Protein AF-A0A962ZJI6-F1 (afdb_monomer_lite)

Sequence (93 aa):
PAFEEEQEWRLVSPLITRCLEHPVSFREGHSMLVPYYAFDLGQAEAGMQLEHVYLGPTNNIDLSMHSLRLYLQSCGVTPARGISYCQIPFRQR

Radius of gyration: 18.15 Å; chains: 1; bounding box: 41×34×41 Å

Structure (mmCIF, N/CA/C/O backbone):
data_AF-A0A962ZJI6-F1
#
_entry.id   AF-A0A962ZJI6-F1
#
loop_
_atom_site.group_PDB
_atom_site.id
_atom_site.type_symbol
_atom_site.label_atom_id
_atom_site.label_alt_id
_atom_site.label_comp_id
_atom_site.label_asym_id
_atom_site.label_entity_id
_atom_site.label_seq_id
_atom_site.pdbx_PDB_ins_code
_atom_site.Cartn_x
_atom_site.Cartn_y
_atom_site.Cartn_z
_atom_site.occupancy
_atom_site.B_iso_or_equiv
_atom_site.auth_seq_id
_atom_site.auth_comp_id
_atom_site.auth_asym_id
_atom_site.auth_atom_id
_atom_site.pdbx_PDB_model_num
ATOM 1 N N . PRO A 1 1 ? 23.403 -5.505 9.118 1.00 55.47 1 PRO A N 1
ATOM 2 C CA . PRO A 1 1 ? 22.459 -5.125 8.035 1.00 55.47 1 PRO A CA 1
ATOM 3 C C . PRO A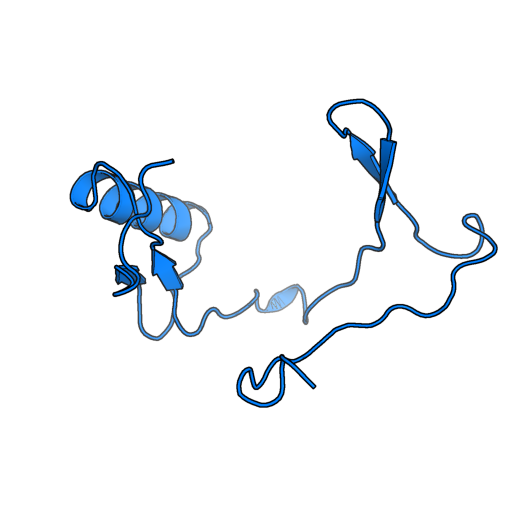 1 1 ? 21.425 -4.134 8.587 1.00 55.47 1 PRO A C 1
ATOM 5 O O . PRO A 1 1 ? 20.829 -4.424 9.611 1.00 55.47 1 PRO A O 1
ATOM 8 N N . ALA A 1 2 ? 21.231 -2.967 7.965 1.00 56.66 2 ALA A N 1
ATOM 9 C CA . ALA A 1 2 ? 20.378 -1.885 8.494 1.00 56.66 2 ALA A CA 1
ATOM 10 C C . ALA A 1 2 ? 18.859 -2.198 8.545 1.00 56.66 2 ALA A C 1
ATOM 12 O O . ALA A 1 2 ? 18.067 -1.303 8.791 1.00 56.66 2 ALA A O 1
ATOM 13 N N . PHE A 1 3 ? 18.467 -3.452 8.301 1.00 54.16 3 PHE A N 1
ATOM 14 C CA . PHE A 1 3 ? 17.089 -3.912 8.097 1.00 54.16 3 PHE A CA 1
ATOM 15 C C . PHE A 1 3 ? 16.722 -5.110 8.991 1.00 54.16 3 PHE A C 1
ATOM 17 O O . PHE A 1 3 ? 15.719 -5.765 8.756 1.00 54.16 3 PHE A O 1
ATOM 24 N N . GLU A 1 4 ? 17.552 -5.456 9.978 1.00 57.53 4 GLU A N 1
ATOM 25 C CA . GLU A 1 4 ? 17.317 -6.627 10.841 1.00 57.53 4 GLU A CA 1
ATOM 26 C C . GLU A 1 4 ? 16.125 -6.430 11.801 1.00 57.53 4 GLU A C 1
ATOM 28 O O . GLU A 1 4 ? 15.491 -7.405 12.193 1.00 57.53 4 GLU A O 1
ATOM 33 N N . GLU A 1 5 ? 15.769 -5.178 12.119 1.00 58.34 5 GLU A N 1
ATOM 34 C CA . GLU A 1 5 ? 14.578 -4.840 12.920 1.00 58.34 5 GLU A CA 1
ATOM 35 C C . GLU A 1 5 ? 13.268 -4.827 12.109 1.00 58.34 5 GLU A C 1
ATOM 37 O O . GLU A 1 5 ? 12.188 -4.981 12.679 1.00 58.34 5 GLU A O 1
ATOM 42 N N . GLU A 1 6 ? 13.333 -4.681 10.784 1.00 64.44 6 GLU A N 1
ATOM 43 C CA . GLU A 1 6 ? 12.155 -4.596 9.920 1.00 64.44 6 GLU A CA 1
ATOM 44 C C . GLU A 1 6 ? 11.802 -6.011 9.427 1.00 64.44 6 GLU A C 1
ATOM 46 O O . GLU A 1 6 ? 12.379 -6.517 8.466 1.00 64.44 6 GLU A O 1
ATOM 51 N N . GLN A 1 7 ? 10.881 -6.699 10.116 1.00 67.31 7 GLN A N 1
ATOM 52 C CA . GLN A 1 7 ? 10.373 -8.024 9.715 1.00 67.31 7 GLN A CA 1
ATOM 53 C C . GLN A 1 7 ? 9.510 -7.935 8.439 1.00 67.31 7 GLN A C 1
ATOM 55 O O . GLN A 1 7 ? 8.292 -8.125 8.467 1.00 67.31 7 GLN A O 1
ATOM 60 N N . GLU A 1 8 ? 10.133 -7.615 7.308 1.00 79.88 8 GLU A N 1
ATOM 61 C CA . GLU A 1 8 ? 9.464 -7.401 6.028 1.00 79.88 8 GLU A CA 1
ATOM 62 C C . GLU A 1 8 ? 9.496 -8.644 5.136 1.00 79.88 8 GLU A C 1
ATOM 64 O O . GLU A 1 8 ? 10.530 -9.285 4.939 1.00 79.88 8 GLU A O 1
ATOM 69 N N . TRP A 1 9 ? 8.361 -8.931 4.500 1.00 73.38 9 TRP A N 1
ATOM 70 C CA . TRP A 1 9 ? 8.288 -9.880 3.394 1.00 73.38 9 TRP A CA 1
ATOM 71 C C . TRP A 1 9 ? 8.564 -9.148 2.082 1.00 73.38 9 TRP A C 1
ATOM 73 O O . TRP A 1 9 ? 7.938 -8.131 1.787 1.00 73.38 9 TRP A O 1
ATOM 83 N N . ARG A 1 10 ? 9.480 -9.675 1.264 1.00 82.88 10 ARG A N 1
ATOM 84 C CA . ARG A 1 10 ? 9.792 -9.127 -0.063 1.00 82.88 10 ARG A CA 1
ATOM 85 C C . ARG A 1 10 ? 9.358 -10.097 -1.146 1.00 82.88 10 ARG A C 1
ATOM 87 O O . ARG A 1 10 ? 9.727 -11.267 -1.124 1.00 82.88 10 ARG A O 1
ATOM 94 N N . LEU A 1 11 ? 8.621 -9.584 -2.123 1.00 78.00 11 LEU A N 1
ATOM 95 C CA . LEU A 1 11 ? 8.337 -10.299 -3.359 1.00 78.00 11 LEU A CA 1
ATOM 96 C C . LEU A 1 11 ? 9.453 -9.999 -4.356 1.00 78.00 11 LEU A C 1
ATOM 98 O O . LEU A 1 11 ? 9.718 -8.840 -4.671 1.00 78.00 11 LEU A O 1
ATOM 102 N N . VAL A 1 12 ? 10.114 -11.047 -4.840 1.00 83.00 12 VAL A N 1
ATOM 103 C CA . VAL A 1 12 ? 11.198 -10.938 -5.818 1.00 83.00 12 VAL A CA 1
ATOM 104 C C . VAL A 1 12 ? 10.761 -11.652 -7.087 1.00 83.00 12 VAL A C 1
ATOM 106 O O . VAL A 1 12 ? 10.485 -12.850 -7.067 1.00 83.00 12 VAL A O 1
ATOM 109 N N . SER A 1 13 ? 10.685 -10.916 -8.195 1.00 77.06 13 SER A N 1
ATOM 110 C CA . SER A 1 13 ? 10.424 -11.511 -9.503 1.00 77.06 13 SER A CA 1
ATOM 111 C C . SER A 1 13 ? 11.679 -12.209 -10.038 1.00 77.06 13 SER A C 1
ATOM 113 O O . SER A 1 13 ? 12.789 -11.713 -9.818 1.00 77.06 13 SER A O 1
ATOM 115 N N . PRO A 1 14 ? 11.538 -13.304 -10.804 1.00 81.25 14 PRO A N 1
ATOM 116 C CA . PRO A 1 14 ? 12.651 -13.839 -11.577 1.00 81.25 14 PRO A CA 1
ATOM 117 C C . PRO A 1 14 ? 13.163 -12.804 -12.589 1.00 81.25 14 PRO A C 1
ATOM 119 O O . PRO A 1 14 ? 12.466 -11.849 -12.942 1.00 81.25 14 PRO A O 1
ATOM 122 N N . LEU A 1 15 ? 14.391 -12.997 -13.073 1.00 82.38 15 LEU A N 1
ATOM 123 C CA . LEU A 1 15 ? 14.960 -12.145 -14.112 1.00 82.38 15 LEU A CA 1
ATOM 124 C C . LEU A 1 15 ? 14.181 -12.332 -15.422 1.00 82.38 15 LEU A C 1
ATOM 126 O O . LEU A 1 15 ? 14.259 -13.386 -16.051 1.00 82.38 15 LEU A O 1
ATOM 130 N N . ILE A 1 16 ? 13.468 -11.292 -15.851 1.00 82.19 16 ILE A N 1
ATOM 131 C CA . ILE A 1 16 ? 12.747 -11.284 -17.125 1.00 82.19 16 ILE A CA 1
ATOM 132 C C . ILE A 1 16 ? 13.681 -10.735 -18.204 1.00 82.19 16 ILE A C 1
ATOM 134 O O . ILE A 1 16 ? 13.934 -9.535 -18.269 1.00 82.19 16 ILE A O 1
ATOM 138 N N . THR A 1 17 ? 14.209 -11.619 -19.051 1.00 81.06 17 THR A N 1
ATOM 139 C CA . THR A 1 17 ? 15.118 -11.245 -20.152 1.00 81.06 17 THR A CA 1
ATOM 140 C C . THR A 1 17 ? 14.402 -11.059 -21.488 1.00 81.06 17 THR A C 1
ATOM 142 O O . THR A 1 17 ? 14.920 -10.373 -22.368 1.00 81.06 17 THR A O 1
ATOM 145 N N . ARG A 1 18 ? 13.206 -11.641 -21.653 1.00 80.62 18 ARG A N 1
ATOM 146 C CA . ARG A 1 18 ? 12.406 -11.564 -22.883 1.00 80.62 18 ARG A CA 1
ATOM 147 C C . ARG A 1 18 ? 10.973 -11.147 -22.565 1.00 80.62 18 ARG A C 1
ATOM 149 O O . ARG A 1 18 ? 10.148 -11.967 -22.178 1.00 80.62 18 ARG A O 1
ATOM 156 N N . CYS A 1 19 ? 10.663 -9.868 -22.768 1.00 72.50 19 CYS A N 1
ATOM 157 C CA . CYS A 1 19 ? 9.339 -9.311 -22.463 1.00 72.50 19 CYS A CA 1
ATOM 158 C C . CYS A 1 19 ? 8.202 -9.864 -23.337 1.00 72.50 19 CYS A C 1
ATOM 160 O O . CYS A 1 19 ? 7.049 -9.696 -22.977 1.00 72.50 19 CYS A O 1
ATOM 162 N N . LEU A 1 20 ? 8.497 -10.509 -24.472 1.00 73.69 20 LEU A N 1
ATOM 163 C CA . LEU A 1 20 ? 7.477 -11.144 -25.320 1.00 73.69 20 LEU A CA 1
ATOM 164 C C . LEU A 1 20 ? 6.979 -12.481 -24.752 1.00 73.69 20 LEU A C 1
ATOM 166 O O . LEU A 1 20 ? 5.875 -12.908 -25.068 1.00 73.69 20 LEU A O 1
ATOM 170 N N . GLU A 1 21 ? 7.794 -13.147 -23.932 1.00 75.44 21 GLU A N 1
ATOM 171 C CA . GLU A 1 21 ? 7.502 -14.477 -23.377 1.00 75.44 21 GLU A CA 1
ATOM 172 C C . GLU A 1 21 ? 6.890 -14.398 -21.969 1.00 75.44 21 GLU A C 1
ATOM 174 O O . GLU A 1 21 ? 6.455 -15.404 -21.413 1.00 75.44 21 GLU A O 1
ATOM 179 N N . HIS A 1 22 ? 6.830 -13.195 -21.393 1.00 73.12 22 HIS A N 1
ATOM 180 C CA . HIS A 1 22 ? 6.300 -12.936 -20.060 1.00 73.12 22 HIS A CA 1
ATOM 181 C C . HIS A 1 22 ? 5.278 -11.794 -20.102 1.00 73.12 22 HIS A C 1
ATOM 183 O O . HIS A 1 22 ? 5.475 -10.851 -20.864 1.00 73.12 22 HIS A O 1
ATOM 189 N N . PRO A 1 23 ? 4.220 -11.816 -19.270 1.00 78.69 23 PRO A N 1
ATOM 190 C CA . PRO A 1 23 ? 3.208 -10.758 -19.217 1.00 78.69 23 PRO A CA 1
ATOM 191 C C . PRO A 1 23 ? 3.747 -9.479 -18.544 1.00 78.69 23 PRO A C 1
ATOM 193 O O . PRO A 1 23 ? 3.296 -9.068 -17.474 1.00 78.69 23 PRO A O 1
ATOM 196 N N . VAL A 1 24 ? 4.741 -8.839 -19.164 1.00 87.38 24 VAL A N 1
ATOM 197 C CA . VAL A 1 24 ? 5.248 -7.525 -18.759 1.00 87.38 24 VAL A CA 1
ATOM 198 C C . VAL A 1 24 ? 4.360 -6.458 -19.382 1.00 87.38 24 VAL A C 1
ATOM 200 O O . VAL A 1 24 ? 4.275 -6.330 -20.601 1.00 87.38 24 VAL A O 1
ATOM 203 N N . SER A 1 25 ? 3.703 -5.686 -18.528 1.00 89.62 25 SER A N 1
ATOM 204 C CA . SER A 1 25 ? 2.893 -4.532 -18.913 1.00 89.62 25 SER A CA 1
ATOM 205 C C . SER A 1 25 ? 3.661 -3.232 -18.675 1.00 89.62 25 SER A C 1
ATOM 207 O O . SER A 1 25 ? 4.692 -3.223 -18.003 1.00 89.62 25 SER A O 1
ATOM 209 N N . PHE A 1 26 ? 3.167 -2.119 -19.218 1.00 91.06 26 PHE A N 1
ATOM 210 C CA . PHE A 1 26 ? 3.790 -0.801 -19.077 1.00 91.06 26 PHE A CA 1
ATOM 211 C C . PHE A 1 26 ? 2.765 0.209 -18.575 1.00 91.06 26 PHE A C 1
ATOM 213 O O . PHE A 1 26 ? 1.650 0.266 -19.088 1.00 91.06 26 PHE A O 1
ATOM 220 N N . ARG A 1 27 ? 3.141 1.002 -17.569 1.00 92.75 27 ARG A N 1
ATOM 221 C CA . ARG A 1 27 ? 2.340 2.136 -17.087 1.00 92.75 27 ARG A CA 1
ATOM 222 C C . ARG A 1 27 ? 3.039 3.450 -17.395 1.00 92.75 27 ARG A C 1
ATOM 224 O O . ARG A 1 27 ? 4.266 3.494 -17.487 1.00 92.75 27 ARG A O 1
ATOM 231 N N . GLU A 1 28 ? 2.263 4.516 -17.525 1.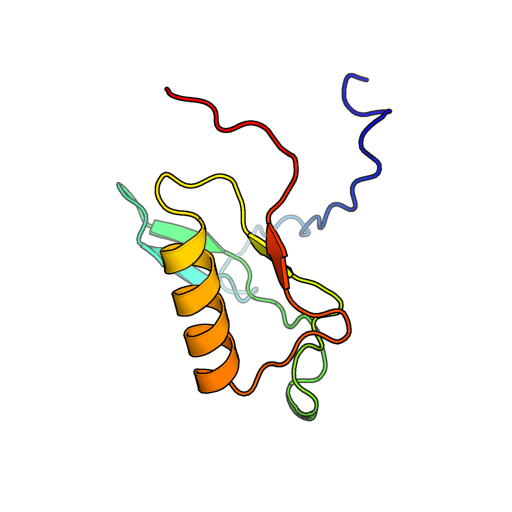00 96.69 28 GLU A N 1
ATOM 232 C CA . GLU A 1 28 ? 2.804 5.865 -17.653 1.00 96.69 28 GLU A CA 1
ATOM 233 C C . GLU A 1 28 ? 3.568 6.246 -16.377 1.00 96.69 28 GLU A C 1
ATOM 235 O O . GLU A 1 28 ? 3.083 6.076 -15.256 1.00 96.69 28 GLU A O 1
ATOM 240 N N . GLY A 1 29 ? 4.796 6.719 -16.552 1.00 93.12 29 GLY A N 1
ATOM 241 C CA . GLY A 1 29 ? 5.571 7.384 -15.516 1.00 93.12 29 GLY A CA 1
ATOM 242 C C . GLY A 1 29 ? 5.769 8.849 -15.880 1.00 93.12 29 GLY A C 1
ATOM 243 O O . GLY A 1 29 ? 5.553 9.250 -17.017 1.00 93.12 29 GLY A O 1
ATOM 244 N N . HIS A 1 30 ? 6.253 9.644 -14.928 1.00 90.81 30 HIS A N 1
ATOM 245 C CA . HIS A 1 30 ? 6.424 11.091 -15.101 1.00 90.81 30 HIS A CA 1
ATOM 246 C C . HIS A 1 30 ? 7.289 11.492 -16.318 1.00 90.81 30 HIS A C 1
ATOM 248 O O . HIS A 1 30 ? 7.118 12.577 -16.862 1.00 90.81 30 HIS A O 1
ATOM 254 N N . SER A 1 31 ? 8.218 10.630 -16.746 1.00 93.69 31 SER A N 1
ATOM 255 C CA . SER A 1 31 ? 9.126 10.917 -17.869 1.00 93.69 31 SER A CA 1
ATOM 256 C C . SER A 1 31 ? 9.258 9.779 -18.887 1.00 93.69 31 SER A C 1
ATOM 258 O O . SER A 1 31 ? 9.798 9.993 -19.967 1.00 93.69 31 SER A O 1
ATOM 260 N N . MET A 1 32 ? 8.840 8.556 -18.547 1.00 94.19 32 MET A N 1
ATOM 261 C CA . MET A 1 32 ? 9.007 7.368 -19.390 1.00 94.19 32 MET A CA 1
ATOM 262 C C . MET A 1 32 ? 7.998 6.282 -19.013 1.00 94.19 32 MET A C 1
ATOM 264 O O . MET A 1 32 ? 7.441 6.303 -17.914 1.00 94.19 32 MET A O 1
ATOM 268 N N . LEU A 1 33 ? 7.805 5.307 -19.902 1.00 93.69 33 LEU A N 1
ATOM 269 C CA . LEU A 1 33 ? 7.033 4.103 -19.600 1.00 93.69 33 LEU A CA 1
ATOM 270 C C . LEU A 1 33 ? 7.758 3.249 -18.553 1.00 93.69 33 LEU A C 1
ATOM 272 O O . LEU A 1 33 ? 8.951 2.976 -18.679 1.00 93.69 33 LEU A O 1
ATOM 276 N N . VAL A 1 34 ? 7.020 2.805 -17.537 1.00 91.69 34 VAL A N 1
ATOM 277 C CA . VAL A 1 34 ? 7.538 1.983 -16.439 1.00 91.69 34 VAL A CA 1
ATOM 278 C C . VAL A 1 34 ? 7.031 0.548 -16.603 1.00 91.69 34 VAL A C 1
ATOM 280 O O . VAL A 1 34 ? 5.814 0.338 -16.535 1.00 91.69 34 VAL A O 1
ATOM 283 N N . PRO A 1 35 ? 7.919 -0.443 -16.807 1.00 89.44 35 PRO A N 1
ATOM 284 C CA . PRO A 1 35 ? 7.514 -1.838 -16.891 1.00 89.44 35 PRO A CA 1
ATOM 285 C C . PRO A 1 35 ? 7.031 -2.349 -15.530 1.00 89.44 35 PRO A C 1
ATOM 287 O O . PRO A 1 35 ? 7.557 -1.974 -14.479 1.00 89.44 35 PRO A O 1
ATOM 290 N N . TYR A 1 36 ? 6.038 -3.232 -15.545 1.00 88.56 36 TYR A N 1
ATOM 291 C CA . TYR A 1 36 ? 5.560 -3.935 -14.361 1.00 88.56 36 TYR A CA 1
ATOM 292 C C . TYR A 1 36 ? 5.060 -5.336 -14.706 1.00 88.56 36 TYR A C 1
ATOM 294 O O . TYR A 1 36 ? 4.583 -5.597 -15.808 1.00 88.56 36 TYR A O 1
ATOM 302 N N . TYR A 1 37 ? 5.165 -6.238 -13.735 1.00 84.81 37 TYR A N 1
ATOM 303 C CA . TYR A 1 37 ? 4.634 -7.591 -13.826 1.00 84.81 37 TYR A CA 1
ATOM 304 C C . TYR A 1 37 ? 3.350 -7.667 -13.004 1.00 84.81 37 TYR A C 1
ATOM 306 O O . TYR A 1 37 ? 3.389 -7.506 -11.783 1.00 84.81 37 TYR A O 1
ATOM 314 N N . ALA A 1 38 ? 2.215 -7.858 -13.674 1.00 84.81 38 ALA A N 1
ATOM 315 C CA . ALA A 1 38 ? 0.949 -8.082 -12.992 1.00 84.81 38 ALA A CA 1
ATOM 316 C C . ALA A 1 38 ? 0.868 -9.544 -12.552 1.00 84.81 38 ALA A C 1
ATOM 318 O O . ALA A 1 38 ? 1.133 -10.453 -13.336 1.00 84.81 38 ALA A O 1
ATOM 319 N N . PHE A 1 39 ? 0.481 -9.768 -11.305 1.00 80.75 39 PHE A N 1
ATOM 320 C CA . PHE A 1 39 ? 0.179 -11.093 -10.789 1.00 80.75 39 PHE A CA 1
ATOM 321 C C . PHE A 1 39 ? -1.043 -11.000 -9.889 1.00 80.75 39 PHE A C 1
ATOM 323 O O . PHE A 1 39 ? -1.285 -9.962 -9.270 1.00 80.75 39 PHE A O 1
ATOM 330 N N . ASP A 1 40 ? -1.822 -12.074 -9.857 1.00 79.44 40 ASP A N 1
ATOM 331 C CA . ASP A 1 40 ? -3.001 -12.141 -9.009 1.00 79.44 40 ASP A CA 1
ATOM 332 C C . ASP A 1 40 ? -2.587 -12.492 -7.574 1.00 79.44 40 ASP A C 1
ATOM 334 O O . ASP A 1 40 ? -1.752 -13.373 -7.352 1.00 79.44 40 ASP A O 1
ATOM 338 N N . LEU A 1 41 ? -3.144 -11.775 -6.601 1.00 75.00 41 LEU A N 1
ATOM 339 C CA . LEU A 1 41 ? -2.865 -11.965 -5.176 1.00 75.00 41 LEU A CA 1
ATOM 340 C C . LEU A 1 41 ? -3.849 -12.947 -4.512 1.00 75.00 41 LEU A C 1
ATOM 342 O O . LEU A 1 41 ? -3.711 -13.223 -3.320 1.00 75.00 41 LEU A O 1
ATOM 346 N N . GLY A 1 42 ? -4.828 -13.491 -5.245 1.00 70.75 42 GLY A N 1
ATOM 347 C CA . GLY A 1 42 ? -5.764 -14.486 -4.715 1.00 70.75 42 GLY A CA 1
ATOM 348 C C . GLY A 1 42 ? -6.830 -14.919 -5.72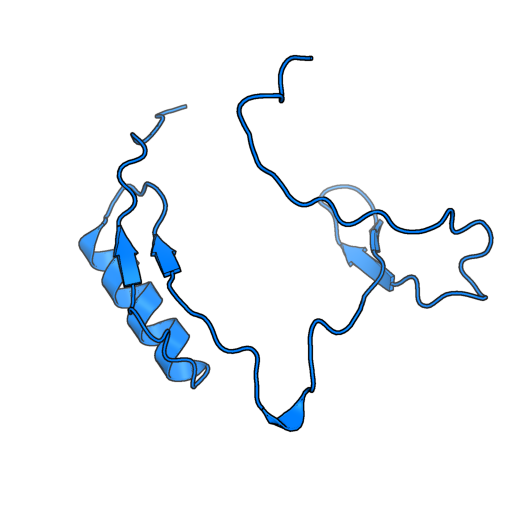1 1.00 70.75 42 GLY A C 1
ATOM 349 O O . GLY A 1 42 ? -6.782 -14.560 -6.888 1.00 70.75 42 GLY A O 1
ATOM 350 N N . GLN A 1 43 ? -7.804 -15.721 -5.282 1.00 63.25 43 GLN A N 1
ATOM 351 C CA . GLN A 1 43 ? -8.916 -16.118 -6.149 1.00 63.25 43 GLN A CA 1
ATOM 352 C C . GLN A 1 43 ? -9.873 -14.938 -6.338 1.00 63.25 43 GLN A C 1
ATOM 354 O O . GLN A 1 43 ? -10.552 -14.526 -5.395 1.00 63.25 43 GLN A O 1
ATOM 359 N N . ALA A 1 44 ? -9.931 -14.422 -7.568 1.00 56.62 44 ALA A N 1
ATOM 360 C CA . ALA A 1 44 ? -10.761 -13.292 -7.992 1.00 56.62 44 ALA A CA 1
ATOM 361 C C . ALA A 1 44 ? -12.236 -13.370 -7.538 1.00 56.62 44 ALA A C 1
ATOM 363 O O . ALA A 1 44 ? -12.895 -12.344 -7.397 1.00 56.62 44 ALA A O 1
ATOM 364 N N . GLU A 1 45 ? -12.745 -14.574 -7.276 1.00 61.31 45 GLU A N 1
ATOM 365 C CA . GLU A 1 45 ? -14.138 -14.848 -6.912 1.00 61.31 45 GLU A CA 1
ATOM 366 C C . GLU A 1 45 ? -14.507 -14.425 -5.480 1.00 61.31 45 GLU A C 1
ATOM 368 O O . GLU A 1 45 ? -15.657 -14.069 -5.232 1.00 61.31 45 GLU A O 1
ATOM 373 N N . ALA A 1 46 ? -13.557 -14.429 -4.535 1.00 63.88 46 ALA A N 1
ATOM 374 C CA . ALA A 1 46 ? -13.835 -14.108 -3.128 1.00 63.88 46 ALA A CA 1
ATOM 375 C C . ALA A 1 46 ? -13.547 -12.641 -2.758 1.00 63.88 46 ALA A C 1
ATOM 377 O O . ALA A 1 46 ? -13.941 -12.190 -1.680 1.00 63.88 46 ALA A O 1
ATOM 378 N N . GLY A 1 47 ? -12.865 -11.899 -3.640 1.00 67.50 47 GLY A N 1
ATOM 379 C CA . GLY A 1 47 ? -12.296 -10.590 -3.325 1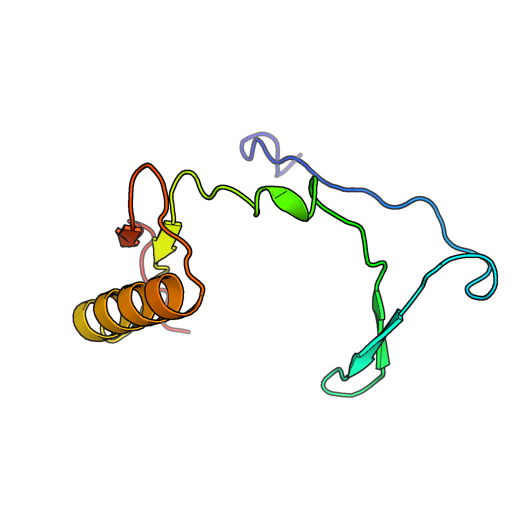.00 67.50 47 GLY A CA 1
ATOM 380 C C . GLY A 1 47 ? -11.156 -10.685 -2.301 1.00 67.50 47 GLY A C 1
ATOM 381 O O . GLY A 1 47 ? -11.120 -11.562 -1.437 1.00 67.50 47 GLY A O 1
ATOM 382 N N . MET A 1 48 ? -10.182 -9.779 -2.381 1.00 72.62 48 MET A N 1
ATOM 383 C CA . MET A 1 48 ? -9.133 -9.713 -1.363 1.00 72.62 48 MET A CA 1
ATOM 384 C C . MET A 1 48 ? -9.736 -9.243 -0.037 1.00 72.62 48 MET A C 1
ATOM 386 O O . MET A 1 48 ? -10.186 -8.102 0.081 1.00 72.62 48 MET A O 1
ATOM 390 N N . GLN A 1 49 ? -9.721 -10.113 0.972 1.00 82.31 49 GLN A N 1
ATOM 391 C CA . GLN A 1 49 ? -10.152 -9.746 2.315 1.00 82.31 49 GLN A CA 1
ATOM 392 C C . GLN A 1 49 ? -9.081 -8.884 2.978 1.00 82.31 49 GLN A C 1
ATOM 394 O O . GLN A 1 49 ? -7.946 -9.312 3.182 1.00 82.31 49 GLN A O 1
ATOM 399 N N . LEU A 1 50 ? -9.451 -7.649 3.308 1.00 87.94 50 LEU A N 1
ATOM 400 C CA . LEU A 1 50 ? -8.603 -6.772 4.099 1.00 87.94 50 LEU A CA 1
ATOM 401 C C . LEU A 1 50 ? -8.835 -7.059 5.579 1.00 87.94 50 LEU A C 1
ATOM 403 O O . LEU A 1 50 ? -9.959 -7.004 6.068 1.00 87.94 50 LEU A O 1
ATOM 407 N N . GLU A 1 51 ? -7.761 -7.320 6.312 1.00 92.25 51 GLU A N 1
ATOM 408 C CA . GLU A 1 51 ? -7.841 -7.514 7.759 1.00 92.25 51 GLU A CA 1
ATOM 409 C C . GLU A 1 51 ? -8.039 -6.172 8.476 1.00 92.25 51 GLU A C 1
ATOM 411 O O . GLU A 1 51 ? -8.940 -6.010 9.290 1.00 92.25 51 GLU A O 1
ATOM 416 N N . HIS A 1 52 ? -7.208 -5.177 8.170 1.00 94.94 52 HIS A N 1
ATOM 417 C CA . HIS A 1 52 ? -7.249 -3.852 8.790 1.00 94.94 52 HIS A CA 1
ATOM 418 C C . HIS A 1 52 ? -6.602 -2.824 7.865 1.00 94.94 52 HIS A C 1
ATOM 420 O O . HIS A 1 52 ? -5.692 -3.165 7.108 1.00 94.94 52 HIS A O 1
ATOM 426 N N . VAL A 1 53 ? -7.057 -1.573 7.923 1.00 94.81 53 VAL A N 1
ATOM 427 C CA . VAL A 1 53 ? -6.489 -0.478 7.126 1.00 94.81 53 VAL A CA 1
ATOM 428 C C . VAL A 1 53 ? -6.049 0.660 8.037 1.00 94.81 53 VAL A C 1
ATOM 430 O O . VAL A 1 53 ? -6.823 1.156 8.859 1.00 94.81 53 VAL A O 1
ATOM 433 N N . TYR A 1 54 ? -4.822 1.134 7.834 1.00 95.50 54 TYR A N 1
ATOM 434 C CA . TYR A 1 54 ? -4.318 2.334 8.486 1.00 95.50 54 TYR A CA 1
ATOM 435 C C . TYR A 1 54 ? -4.384 3.541 7.549 1.00 95.50 54 TYR A C 1
ATOM 437 O O . TYR A 1 54 ? -3.889 3.491 6.425 1.00 95.50 54 TYR A O 1
ATOM 445 N N . LEU A 1 55 ? -4.942 4.650 8.034 1.00 95.25 55 LEU A N 1
ATOM 446 C CA . LEU A 1 55 ? -4.785 5.954 7.406 1.00 95.25 55 LEU A CA 1
ATOM 447 C C . LEU A 1 55 ? -3.455 6.563 7.861 1.00 95.25 55 LEU A C 1
ATOM 449 O O . LEU A 1 55 ? -3.233 6.771 9.057 1.00 95.25 55 LEU A O 1
ATOM 453 N N . GLY A 1 56 ? -2.585 6.841 6.892 1.00 92.81 56 GLY A N 1
ATOM 454 C CA . GLY A 1 56 ? -1.323 7.534 7.119 1.00 92.81 56 GLY A CA 1
ATOM 455 C C . GLY A 1 56 ? -1.504 9.000 7.548 1.00 92.81 56 GLY A C 1
ATOM 456 O O . GLY A 1 56 ? -2.613 9.537 7.498 1.00 92.81 56 GLY A O 1
ATOM 457 N N . PRO A 1 57 ? -0.419 9.679 7.947 1.00 91.81 57 PRO A N 1
ATOM 458 C CA . PRO A 1 57 ? -0.491 11.044 8.452 1.00 91.81 57 PRO A CA 1
ATOM 459 C C . PRO A 1 57 ? -0.998 12.040 7.394 1.00 91.81 57 PRO A C 1
ATOM 461 O O . PRO A 1 57 ? -0.542 12.024 6.252 1.00 91.81 57 PRO A O 1
ATOM 464 N N . THR A 1 58 ? -1.937 12.916 7.766 1.00 90.56 58 THR A N 1
ATOM 465 C CA . THR A 1 58 ? -2.626 13.846 6.848 1.00 90.56 58 THR A CA 1
ATOM 466 C C . THR A 1 58 ? -2.993 15.158 7.546 1.00 90.56 58 THR A C 1
ATOM 468 O O . THR A 1 58 ? -3.178 15.189 8.761 1.00 90.56 58 THR A O 1
ATOM 471 N N . ASN A 1 59 ? -3.142 16.242 6.776 1.00 89.25 59 ASN A N 1
ATOM 472 C CA . ASN A 1 59 ? -3.493 17.574 7.286 1.00 89.25 59 ASN A CA 1
ATOM 473 C C . ASN A 1 59 ? -4.930 17.667 7.832 1.00 89.25 59 ASN A C 1
ATOM 475 O O . ASN A 1 59 ? -5.231 18.578 8.598 1.00 89.25 59 ASN A O 1
ATOM 479 N N . ASN A 1 60 ? -5.829 16.766 7.425 1.00 92.25 60 ASN A N 1
ATOM 480 C CA . ASN A 1 60 ? -7.213 16.739 7.898 1.00 92.25 60 ASN A CA 1
ATOM 481 C C . ASN A 1 60 ? -7.648 15.291 8.149 1.00 92.25 60 ASN A C 1
ATOM 483 O O . ASN A 1 60 ? -8.059 14.586 7.223 1.00 92.25 60 ASN A O 1
ATOM 487 N N . ILE A 1 61 ? -7.504 14.850 9.401 1.00 92.88 61 ILE A N 1
ATOM 488 C CA . ILE A 1 61 ? -7.736 13.461 9.816 1.00 92.88 61 ILE A CA 1
ATOM 489 C C . ILE A 1 61 ? -9.203 13.078 9.622 1.00 92.88 61 ILE A C 1
ATOM 491 O O . ILE A 1 61 ? -9.475 12.068 8.978 1.00 92.88 61 ILE A O 1
ATOM 495 N N . ASP A 1 62 ? -10.142 13.888 10.113 1.00 95.25 62 ASP A N 1
ATOM 496 C CA . ASP A 1 62 ? -11.570 13.554 10.085 1.00 95.25 62 ASP A CA 1
ATOM 497 C C . ASP A 1 62 ? -12.097 13.430 8.655 1.00 95.25 62 ASP A C 1
ATOM 499 O O . ASP A 1 62 ? -12.736 12.432 8.306 1.00 95.25 62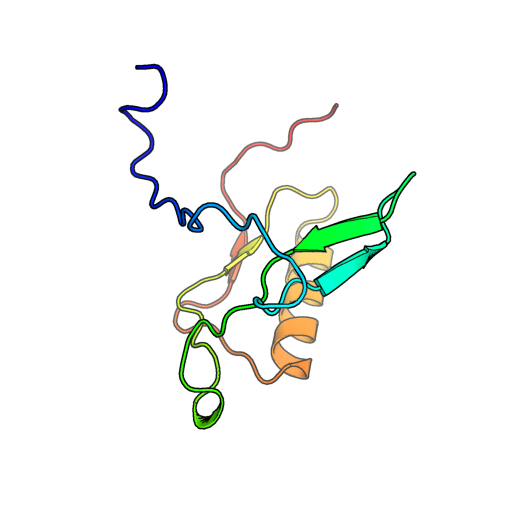 ASP A O 1
ATOM 503 N N . LEU A 1 63 ? -11.762 14.399 7.795 1.00 96.38 63 LEU A N 1
ATOM 504 C CA . LEU A 1 63 ? -12.157 14.366 6.389 1.00 96.38 63 LEU A CA 1
ATOM 505 C C . LEU A 1 63 ? -11.553 13.156 5.670 1.00 96.38 63 LEU A C 1
ATOM 507 O O . LEU A 1 63 ? -12.252 12.481 4.917 1.00 96.38 63 LEU A O 1
ATOM 511 N N . SER A 1 64 ? -10.277 12.862 5.925 1.00 96.31 64 SER A N 1
ATOM 512 C CA . SER A 1 64 ? -9.575 11.736 5.301 1.00 96.31 64 SER A CA 1
ATOM 513 C C . SER A 1 64 ? -10.111 10.380 5.775 1.00 96.31 64 SER A C 1
ATOM 515 O O . SER A 1 64 ? -10.267 9.460 4.977 1.00 96.31 64 SER A O 1
ATOM 517 N N . MET A 1 65 ? -10.443 10.243 7.062 1.00 97.00 65 MET A N 1
ATOM 518 C CA . MET A 1 65 ? -11.065 9.031 7.608 1.00 97.00 65 MET A CA 1
ATOM 519 C C . MET A 1 65 ? -12.471 8.824 7.042 1.00 97.00 65 MET A C 1
ATOM 521 O O . MET A 1 65 ? -12.878 7.690 6.775 1.00 97.00 65 MET A O 1
ATOM 525 N N . HIS A 1 66 ? -13.227 9.909 6.867 1.00 97.00 66 HIS A N 1
ATOM 526 C CA . HIS A 1 66 ? -14.562 9.850 6.289 1.00 97.00 66 HIS A CA 1
ATOM 527 C C . HIS A 1 66 ? -14.522 9.454 4.808 1.00 97.00 66 HIS A C 1
ATOM 529 O O . HIS A 1 66 ? -15.212 8.512 4.416 1.00 97.00 66 HIS A O 1
ATOM 535 N N . SER A 1 67 ? -13.679 10.108 4.005 1.00 97.38 67 SER A N 1
ATOM 536 C CA . SER A 1 67 ? -13.541 9.796 2.579 1.00 97.38 67 SER A CA 1
ATOM 537 C C . SER A 1 67 ? -13.018 8.378 2.344 1.00 97.38 67 SER A C 1
ATOM 539 O O . SER A 1 67 ? -13.552 7.677 1.486 1.00 97.38 67 SER A O 1
ATOM 541 N N . LEU A 1 68 ? -12.060 7.909 3.155 1.00 96.62 68 LEU A N 1
ATOM 542 C CA . LEU A 1 68 ? -11.573 6.528 3.106 1.00 96.62 68 LEU A CA 1
ATOM 543 C C . LEU A 1 68 ? -12.701 5.523 3.361 1.00 96.62 68 LEU A C 1
ATOM 545 O O . LEU A 1 68 ? -12.824 4.537 2.636 1.00 96.62 68 LEU A O 1
ATOM 549 N N . ARG A 1 69 ? -13.551 5.777 4.364 1.00 95.81 69 ARG A N 1
ATOM 550 C CA . ARG A 1 69 ? -14.701 4.910 4.658 1.00 95.81 69 ARG A CA 1
ATOM 551 C C . ARG A 1 69 ? -15.675 4.854 3.480 1.00 95.81 69 ARG A C 1
ATOM 553 O O . ARG A 1 69 ? -16.059 3.757 3.085 1.00 95.81 69 ARG A O 1
ATOM 560 N N . LEU A 1 70 ? -16.044 6.007 2.919 1.00 96.50 70 LEU A N 1
ATOM 561 C CA . LEU A 1 70 ? -16.956 6.074 1.771 1.00 96.50 70 LEU A CA 1
ATOM 562 C C . LEU A 1 70 ? -16.388 5.350 0.544 1.00 96.50 70 LEU A C 1
ATOM 564 O O . LEU A 1 70 ? -17.117 4.635 -0.139 1.00 96.50 70 LEU A O 1
ATOM 568 N N . TYR A 1 71 ? -15.090 5.504 0.288 1.00 96.06 71 TYR A N 1
ATOM 569 C CA . TYR A 1 71 ? -14.415 4.838 -0.822 1.00 96.06 71 TYR A CA 1
ATOM 570 C C . TYR A 1 71 ? -14.390 3.312 -0.656 1.00 96.06 71 TYR A C 1
ATOM 572 O O . TYR A 1 71 ? -14.743 2.582 -1.575 1.00 96.06 71 TYR A O 1
ATOM 580 N N . LEU A 1 72 ? -14.042 2.807 0.532 1.00 93.56 72 LEU A N 1
ATOM 581 C CA . LEU A 1 72 ? -14.070 1.362 0.788 1.00 93.56 72 LEU A CA 1
ATOM 582 C C . LEU A 1 72 ? -15.485 0.787 0.615 1.00 93.56 72 LEU A C 1
ATOM 584 O O . LEU A 1 72 ? -15.652 -0.266 0.001 1.00 93.56 72 LEU A O 1
ATOM 588 N N . GLN A 1 73 ? -16.506 1.518 1.074 1.00 91.94 73 GLN A N 1
ATOM 589 C CA . GLN A 1 73 ? -17.907 1.140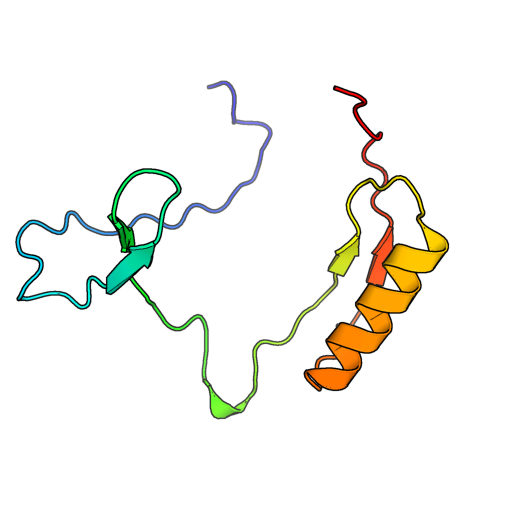 0.884 1.00 91.94 73 GLN A CA 1
ATOM 590 C C . GLN A 1 73 ? -18.316 1.101 -0.592 1.00 91.94 73 GLN A C 1
ATOM 592 O O . GLN A 1 73 ? -18.997 0.159 -0.994 1.00 91.94 73 GLN A O 1
ATOM 597 N N . SER A 1 74 ? -17.900 2.073 -1.412 1.00 93.25 74 SER A N 1
ATOM 598 C CA . SER A 1 74 ? -18.226 2.071 -2.846 1.00 93.25 74 SER A CA 1
ATOM 599 C C . SER A 1 74 ? -17.536 0.938 -3.608 1.00 93.25 74 SER A C 1
ATOM 601 O O . SER A 1 74 ? -18.078 0.454 -4.599 1.00 93.25 74 SER A O 1
ATOM 603 N N . CYS A 1 75 ? -16.386 0.468 -3.119 1.00 89.88 75 CYS A N 1
ATOM 604 C CA . CYS A 1 75 ? -15.717 -0.730 -3.620 1.00 89.88 75 CYS A CA 1
ATOM 605 C C . CYS A 1 75 ? -16.324 -2.045 -3.094 1.00 89.88 75 CYS A C 1
ATOM 607 O O . CYS A 1 75 ? -15.859 -3.111 -3.487 1.00 89.88 75 CYS A O 1
ATOM 609 N N . GLY A 1 76 ? -17.312 -2.001 -2.191 1.00 89.06 76 GLY A N 1
ATOM 610 C CA . GLY A 1 76 ? -17.856 -3.200 -1.542 1.00 89.06 76 GLY A CA 1
ATOM 611 C C . GLY A 1 76 ? -16.872 -3.883 -0.584 1.00 89.06 76 GLY A C 1
ATOM 612 O O . GLY A 1 76 ? -17.031 -5.061 -0.274 1.00 89.06 76 GLY A O 1
ATOM 613 N N . VAL A 1 77 ? -15.851 -3.164 -0.111 1.00 89.12 77 VAL A N 1
ATOM 614 C CA . VAL A 1 77 ? -14.793 -3.695 0.755 1.00 89.12 77 VAL A CA 1
ATOM 615 C C . VAL A 1 77 ? -15.043 -3.267 2.197 1.00 89.12 77 VAL A C 1
ATOM 617 O O . VAL A 1 77 ? -15.162 -2.082 2.497 1.00 89.12 77 VAL A O 1
ATOM 620 N N . THR A 1 78 ? -15.076 -4.229 3.120 1.00 90.44 78 THR A N 1
ATOM 621 C CA . THR A 1 78 ? -15.180 -3.962 4.564 1.00 90.44 78 THR A CA 1
ATOM 622 C C . THR A 1 78 ? -14.058 -4.689 5.302 1.00 90.44 78 THR A C 1
ATOM 624 O O . THR A 1 78 ? -14.119 -5.913 5.408 1.00 90.44 78 THR A O 1
ATOM 627 N N . PRO A 1 79 ? -13.031 -3.977 5.806 1.00 93.81 79 PRO A N 1
ATOM 628 C CA . PRO A 1 79 ? -11.946 -4.619 6.537 1.00 93.81 79 PRO A CA 1
ATOM 629 C C . PRO A 1 79 ? -12.428 -5.257 7.846 1.00 93.81 79 PRO A C 1
ATOM 631 O O . PRO A 1 79 ? -13.184 -4.619 8.583 1.00 93.81 79 PRO A O 1
ATOM 634 N N . ALA A 1 80 ? -11.954 -6.461 8.174 1.00 93.25 80 ALA A N 1
ATOM 635 C CA . ALA A 1 80 ? -12.436 -7.243 9.322 1.00 93.25 80 ALA A CA 1
ATOM 636 C C . ALA A 1 80 ? -12.294 -6.513 10.674 1.00 93.25 80 ALA A C 1
ATOM 638 O O . ALA A 1 80 ? -13.202 -6.537 11.504 1.00 93.25 80 ALA A O 1
ATOM 639 N N . ARG A 1 81 ? -11.179 -5.805 10.879 1.00 96.19 81 ARG A N 1
ATOM 640 C CA . ARG A 1 81 ? -10.891 -4.978 12.064 1.00 96.19 81 ARG A CA 1
ATOM 641 C C . ARG A 1 81 ? -11.103 -3.480 11.820 1.00 96.19 81 ARG A C 1
ATOM 643 O O . ARG A 1 81 ? -10.758 -2.660 12.669 1.00 96.19 81 ARG A O 1
ATOM 650 N N . GLY A 1 82 ? -11.677 -3.107 10.677 1.00 94.94 82 GLY A N 1
ATOM 651 C CA . GLY A 1 82 ? -12.000 -1.725 10.330 1.00 94.94 82 GLY A CA 1
ATOM 652 C C . GLY A 1 82 ? -10.801 -0.867 9.912 1.00 94.94 82 GLY A C 1
ATOM 653 O O . GLY A 1 82 ? -9.806 -1.356 9.375 1.00 94.94 82 GLY A O 1
ATOM 654 N N . ILE A 1 83 ? -10.941 0.445 10.120 1.00 96.62 83 ILE A N 1
ATOM 655 C CA . ILE A 1 83 ? -9.967 1.470 9.727 1.00 96.62 83 ILE A CA 1
ATOM 656 C C . ILE A 1 83 ? -9.452 2.225 10.957 1.00 96.62 83 ILE A C 1
ATOM 658 O O . ILE A 1 83 ? -10.222 2.511 11.878 1.00 96.62 83 ILE A O 1
ATOM 662 N N . SER A 1 84 ? -8.170 2.584 10.993 1.00 96.31 84 SER A N 1
ATOM 663 C CA . SER A 1 84 ? -7.598 3.379 12.092 1.00 96.31 84 SER A CA 1
ATOM 664 C C . SER A 1 84 ? -6.596 4.405 11.592 1.00 96.31 84 SER A C 1
ATOM 666 O O . SER A 1 84 ? -5.874 4.164 10.635 1.00 96.31 84 SER A O 1
ATOM 668 N N . TYR A 1 85 ? -6.509 5.547 12.264 1.00 94.94 85 TYR A N 1
ATOM 669 C CA . TYR A 1 85 ? -5.421 6.486 12.021 1.00 94.94 85 TYR A CA 1
ATOM 670 C C . TYR A 1 85 ? -4.115 5.934 12.607 1.00 94.94 85 TYR A C 1
ATOM 672 O O . TYR A 1 85 ? -4.098 5.424 13.733 1.00 94.94 85 TYR A O 1
ATOM 680 N N . CYS A 1 86 ? -3.028 5.985 11.837 1.00 90.50 86 CYS A N 1
ATOM 681 C CA . CYS A 1 86 ? -1.731 5.503 12.300 1.00 90.50 86 CYS A CA 1
ATOM 682 C C . CYS A 1 86 ? -1.131 6.440 13.365 1.00 90.50 86 CYS A C 1
ATOM 684 O O . CYS A 1 86 ? -1.417 7.632 13.397 1.00 90.50 86 CYS A O 1
ATOM 686 N N . GLN A 1 87 ? -0.255 5.905 14.217 1.00 86.31 87 GLN A N 1
ATOM 687 C CA . GLN A 1 87 ? 0.447 6.683 15.250 1.00 86.31 87 GLN A CA 1
ATOM 688 C C . GLN A 1 87 ? 1.800 7.230 14.766 1.00 86.31 87 GLN A C 1
ATOM 690 O O . GLN A 1 87 ? 2.603 7.721 15.556 1.00 86.31 87 GLN A O 1
ATOM 695 N N . ILE A 1 88 ? 2.078 7.123 13.464 1.00 83.56 88 ILE A N 1
ATOM 696 C CA . ILE A 1 88 ? 3.313 7.635 12.874 1.00 83.56 88 ILE A CA 1
ATOM 697 C C . ILE A 1 88 ? 3.202 9.167 12.813 1.00 83.56 88 ILE A C 1
ATOM 699 O O . ILE A 1 88 ? 2.197 9.682 12.324 1.00 83.56 88 ILE A O 1
ATOM 703 N N . PRO A 1 89 ? 4.202 9.924 13.292 1.00 75.69 89 PRO A N 1
ATOM 704 C CA . PRO A 1 89 ? 4.136 11.379 13.269 1.00 75.69 89 PRO A CA 1
ATOM 705 C C . PRO A 1 89 ? 4.151 11.919 11.833 1.00 75.69 89 PRO A C 1
ATOM 707 O O . PRO A 1 89 ? 4.903 11.448 10.976 1.00 75.69 89 PRO A O 1
ATOM 710 N N . PHE A 1 90 ? 3.340 12.950 11.577 1.00 75.50 90 PHE A N 1
ATOM 711 C CA . PHE A 1 90 ? 3.340 13.665 10.301 1.00 75.50 90 PHE A CA 1
ATOM 712 C C . PHE A 1 90 ? 4.678 14.390 10.114 1.00 75.50 90 PHE A C 1
ATOM 714 O O . PHE A 1 90 ? 5.022 15.279 10.892 1.00 75.50 90 PHE A O 1
ATOM 721 N N . ARG A 1 91 ? 5.445 14.022 9.081 1.00 75.38 91 ARG A N 1
ATOM 722 C CA . ARG A 1 91 ? 6.643 14.775 8.683 1.00 75.38 91 ARG A CA 1
ATOM 723 C C . ARG A 1 91 ? 6.230 15.904 7.747 1.00 75.38 91 ARG A C 1
ATOM 725 O O . ARG A 1 91 ? 5.929 15.650 6.583 1.00 75.38 91 ARG A O 1
ATOM 732 N N . GLN A 1 92 ? 6.262 17.138 8.244 1.00 66.94 92 GLN A N 1
ATOM 733 C CA . GLN A 1 92 ? 6.301 18.311 7.372 1.00 66.94 92 GLN A CA 1
ATOM 734 C C . GLN A 1 92 ? 7.644 18.290 6.629 1.00 66.94 92 GLN A C 1
ATOM 736 O O . GLN A 1 92 ? 8.695 18.212 7.265 1.00 66.94 92 GLN A O 1
ATOM 741 N N . ARG A 1 93 ? 7.589 18.233 5.297 1.00 60.22 93 ARG A N 1
ATOM 742 C CA . ARG A 1 93 ? 8.762 18.403 4.432 1.00 60.22 93 ARG A CA 1
ATOM 743 C C . ARG A 1 93 ? 9.013 19.879 4.190 1.00 60.22 93 ARG A C 1
ATOM 745 O O . ARG A 1 93 ? 8.005 20.604 4.047 1.00 60.22 93 ARG A O 1
#

pLDDT: mean 83.84, std 12.13, range [54.16, 97.38]

Foldseek 3Di:
DVCPPPPDDDDDDDDDPDCVVAVWDWDDDPPDTDIDHDDDPDDPVPPDAAQEEEDEDDPDPVVSLVVVVVVCVVVVYAHNNGYYYDPDDDDDD

Secondary structure (DSSP, 8-state):
-TTSS-------------TTTTTEEEEE-SSSEEEEE----S-TTT----S-EEEPP-S-HHHHHHHHHHHHHHTT---TT-EEE--SPP---